Protein AF-A0A3C1GIT0-F1 (afdb_monomer)

Nearest PDB structures (foldseek):
  3rpd-assembly2_B  TM=7.744E-01  e=2.148E-04  Shewanella sp. W3-18-1
  3bq5-assembly1_A  TM=7.887E-01  e=1.051E-02  Thermotoga maritima
  1u1j-assembly1_A  TM=7.863E-01  e=1.051E-02  Arabidopsis thaliana
  4ztx-assembly1_A  TM=7.360E-01  e=9.864E-03  Neurospora crassa
  3bq5-assembly2_B  TM=7.449E-01  e=2.737E-02  Thermotoga maritima

Mean predicted aligned error: 5.47 Å

Sequence (156 aa):
MRHVVKKQLEAGIDVGNDGEQPRVGFSTYPAKRMRGFGGESKRRLSRDLAEHPDYASRLSRQRSGAARIADAPQAVAEVAYTDLSEAAAECALFQRCAGAERDGFAEAFMTAASPGVIATIMLDAYYGSHERYVRALAREMRKEYELIVARGFVLP

Secondary structure (DSSP, 8-state):
-HHHHHHHHHTT-SEE--TTTT-S-TTTTHHHHSEEEES---PPPPHHHHH-HHHHHHHHHHTTTS--STT--EEEEEEE----HHHHHHHHHHHHHHTTSSS--SEEB-----HHHHHHHS-BSSSSSHHHHHHHHHHHHHHHHHHHHHTT-B--

Radius of gyration: 18.23 Å; Cα contacts (8 Å, |Δi|>4): 206; chains: 1; bounding box: 45×35×45 Å

Solvent-accessible surface area (backbone atoms only — not comparable to full-atom values): 8964 Å² total; per-residue (Å²): 84,54,70,55,46,52,52,40,49,78,69,67,44,45,74,38,54,55,78,64,61,93,49,95,40,83,63,60,47,57,56,78,52,25,52,27,47,42,77,62,28,83,68,77,77,52,67,70,45,68,76,32,56,69,58,39,54,51,49,52,63,72,45,66,87,52,89,70,67,61,52,29,41,13,28,63,40,79,67,40,63,84,58,63,62,66,62,52,50,51,52,52,51,39,54,56,42,46,71,69,42,91,83,50,54,83,41,48,37,50,87,74,67,48,37,66,57,33,51,73,50,33,34,82,70,53,67,90,37,71,68,61,42,37,53,47,41,43,64,35,49,45,57,57,53,52,50,45,45,75,71,71,27,48,72,127

Foldseek 3Di:
DLVVLVVCVVVVNQEEEPVCVVDPDQQQCLPVQKPQWDWFDADDDDPCCVVCVVVVVVVCVVCVPPDDLRGRTARRDQIARDDCPVLLVRLVVGCVSQVVDDVGHNAYADEHHQLVSNCVRHDYPYPPDSVSSSVSSNVRVVVSVVSRVVSVHDYD

pLDDT: mean 91.15, std 9.94, range [54.41, 98.56]

Structure (mmCIF, N/CA/C/O backbone):
data_AF-A0A3C1GIT0-F1
#
_entry.id   AF-A0A3C1GIT0-F1
#
loop_
_atom_site.group_PDB
_atom_site.id
_atom_site.type_symbol
_atom_site.label_atom_id
_atom_site.label_alt_id
_atom_site.label_comp_id
_atom_site.label_asym_id
_atom_site.label_entity_id
_atom_site.label_seq_id
_atom_site.p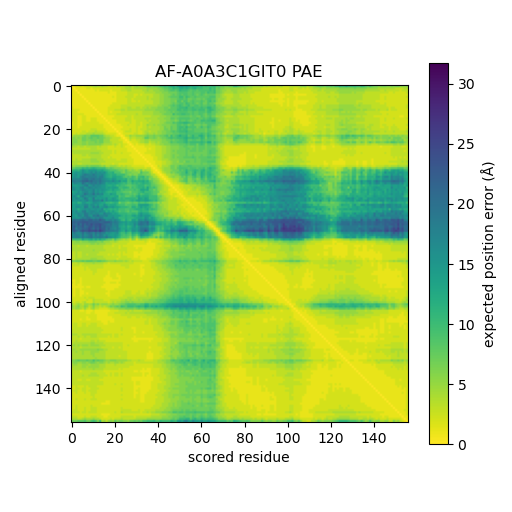dbx_PDB_ins_code
_atom_site.Cartn_x
_atom_site.Cartn_y
_atom_site.Cartn_z
_atom_site.occupancy
_atom_site.B_iso_or_equiv
_atom_site.auth_seq_id
_atom_site.auth_comp_id
_atom_site.auth_asym_id
_atom_site.auth_atom_id
_atom_site.pdbx_PDB_model_num
ATOM 1 N N . MET A 1 1 ? -0.157 -3.216 16.735 1.00 93.62 1 MET A N 1
ATOM 2 C CA . MET A 1 1 ? -1.488 -2.776 16.261 1.00 93.62 1 MET A CA 1
ATOM 3 C C . MET A 1 1 ? -2.466 -2.452 17.392 1.00 93.62 1 MET A C 1
ATOM 5 O O . MET A 1 1 ? -2.776 -1.281 17.508 1.00 93.62 1 MET A O 1
ATOM 9 N N . ARG A 1 2 ? -2.905 -3.386 18.264 1.00 94.62 2 ARG A N 1
ATOM 10 C CA . ARG A 1 2 ? -3.872 -3.072 19.356 1.00 94.62 2 ARG A CA 1
ATOM 11 C C . ARG A 1 2 ? -3.504 -1.829 20.178 1.00 94.62 2 ARG A C 1
ATOM 13 O O . ARG A 1 2 ? -4.329 -0.949 20.354 1.00 94.62 2 ARG A O 1
ATOM 20 N N . HIS A 1 3 ? -2.242 -1.723 20.603 1.00 96.12 3 HIS A N 1
ATOM 21 C CA . HIS A 1 3 ? -1.742 -0.532 21.301 1.00 96.12 3 HIS A CA 1
ATOM 22 C C . HIS A 1 3 ? -1.972 0.771 20.512 1.00 96.12 3 HIS A C 1
ATOM 24 O O . HIS A 1 3 ? -2.404 1.762 21.085 1.00 96.12 3 HIS A O 1
ATOM 30 N N . VAL A 1 4 ? -1.717 0.755 19.201 1.00 96.81 4 VAL A N 1
ATOM 31 C CA . VAL A 1 4 ? -1.863 1.918 18.314 1.00 96.81 4 VAL A CA 1
ATOM 32 C C . VAL A 1 4 ? -3.333 2.271 18.104 1.00 96.81 4 VAL A C 1
ATOM 34 O O . VAL A 1 4 ? -3.685 3.438 18.201 1.00 96.81 4 VAL A O 1
ATOM 37 N N . VAL A 1 5 ? -4.204 1.282 17.886 1.00 97.31 5 VAL A N 1
ATOM 38 C CA . VAL A 1 5 ? -5.661 1.494 17.794 1.00 97.31 5 VAL A CA 1
ATOM 39 C C . VAL A 1 5 ? -6.188 2.142 19.076 1.00 97.31 5 VAL A C 1
ATOM 41 O O . VAL A 1 5 ? -6.801 3.202 19.010 1.00 97.31 5 VAL A O 1
ATOM 44 N N . LYS A 1 6 ? -5.858 1.579 20.246 1.00 96.75 6 LYS A N 1
ATOM 45 C CA . LYS A 1 6 ? -6.258 2.143 21.542 1.00 96.75 6 LYS A CA 1
ATOM 46 C C . LYS A 1 6 ? -5.783 3.585 21.711 1.00 96.75 6 LYS A C 1
ATOM 48 O O . LYS A 1 6 ? -6.541 4.435 22.154 1.00 96.75 6 LYS A O 1
ATOM 53 N N 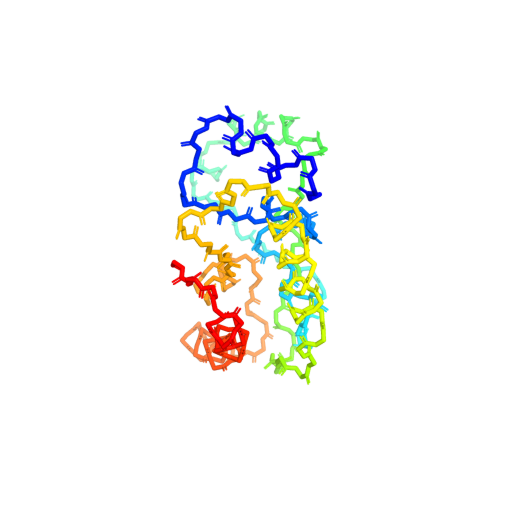. LYS A 1 7 ? -4.535 3.876 21.332 1.00 97.81 7 LYS A N 1
ATOM 54 C CA . LYS A 1 7 ? -3.965 5.227 21.430 1.00 97.81 7 LYS A CA 1
ATOM 55 C C . LYS A 1 7 ? -4.631 6.233 20.495 1.00 97.81 7 LYS A C 1
ATOM 57 O O . LYS A 1 7 ? -4.787 7.380 20.894 1.00 97.81 7 LYS A O 1
ATOM 62 N N . GLN A 1 8 ? -5.033 5.816 19.295 1.00 98.12 8 GLN A N 1
ATOM 63 C CA . GLN A 1 8 ? -5.798 6.669 18.383 1.00 98.12 8 GLN A CA 1
ATOM 64 C C . GLN A 1 8 ? -7.167 7.024 18.985 1.00 98.12 8 GLN A C 1
ATOM 66 O O . GLN A 1 8 ? -7.532 8.196 19.009 1.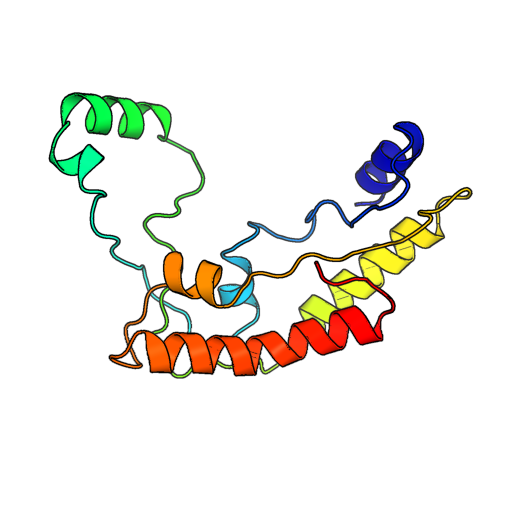00 98.12 8 GLN A O 1
ATOM 71 N N . LEU A 1 9 ? -7.875 6.041 19.550 1.00 97.38 9 LEU A N 1
ATOM 72 C CA . LEU A 1 9 ? -9.173 6.258 20.201 1.00 97.38 9 LEU A CA 1
ATOM 73 C C . LEU A 1 9 ? -9.063 7.123 21.464 1.00 97.38 9 LEU A C 1
ATOM 75 O O . LEU A 1 9 ? -9.830 8.064 21.631 1.00 97.38 9 LEU A O 1
ATOM 79 N N . GLU A 1 10 ? -8.069 6.869 22.324 1.00 96.94 10 GLU A N 1
ATOM 80 C CA . GLU A 1 10 ? -7.778 7.703 23.506 1.00 96.94 10 GLU A CA 1
ATOM 81 C C . GLU A 1 10 ? -7.483 9.167 23.128 1.00 96.94 10 GLU A C 1
ATOM 83 O O . GLU A 1 10 ? -7.737 10.070 23.921 1.00 96.94 10 GLU A O 1
ATOM 88 N N . ALA A 1 11 ? -6.948 9.402 21.926 1.00 97.88 11 ALA A N 1
ATOM 89 C CA . ALA A 1 11 ? -6.680 10.734 21.390 1.00 97.88 11 ALA A CA 1
ATOM 90 C C . ALA A 1 11 ? -7.902 11.385 20.711 1.00 97.88 11 ALA A C 1
ATOM 92 O O . ALA A 1 11 ? -7.793 12.524 20.261 1.00 97.88 11 ALA A O 1
ATOM 93 N N . GLY A 1 12 ? -9.043 10.691 20.635 1.00 97.31 12 GLY A N 1
ATOM 94 C CA . GLY A 1 12 ? -10.264 11.184 19.997 1.00 97.31 12 GLY A CA 1
ATOM 95 C C . GLY A 1 12 ? -10.233 11.146 18.467 1.00 97.31 12 GLY A C 1
ATOM 96 O O . GLY A 1 12 ? -10.843 11.996 17.830 1.00 97.31 12 GLY A O 1
ATOM 97 N N . ILE A 1 13 ? -9.493 10.211 17.860 1.00 97.81 13 ILE A N 1
ATOM 98 C CA . ILE A 1 13 ? -9.502 10.019 16.402 1.00 97.81 13 ILE A CA 1
ATOM 99 C C . ILE A 1 13 ? -10.751 9.229 15.999 1.00 97.81 13 ILE A C 1
ATOM 101 O O . ILE A 1 13 ? -10.867 8.051 16.333 1.00 97.81 13 ILE A O 1
ATOM 105 N N . ASP A 1 14 ? -11.637 9.865 15.230 1.00 96.75 14 ASP A N 1
ATOM 106 C CA . ASP A 1 14 ? -12.869 9.249 14.716 1.00 96.75 14 ASP A CA 1
ATOM 107 C C . ASP A 1 14 ? -12.638 8.373 13.476 1.00 96.75 14 ASP A C 1
ATOM 109 O O . ASP A 1 14 ? -13.261 7.321 13.336 1.00 96.75 14 ASP A O 1
ATOM 113 N N . VAL A 1 15 ? -11.741 8.802 12.577 1.00 97.56 15 VAL A N 1
ATOM 114 C CA . VAL A 1 15 ? -11.418 8.109 11.319 1.00 97.56 15 VAL A CA 1
ATOM 115 C C . VAL A 1 15 ? -10.011 7.527 11.410 1.00 97.56 15 VAL A C 1
ATOM 117 O O . VAL A 1 15 ? -9.019 8.242 11.254 1.00 97.56 15 VAL A O 1
ATOM 120 N N . GLY A 1 16 ? -9.920 6.234 11.720 1.00 97.00 16 GLY A N 1
ATOM 121 C CA . GLY A 1 16 ? -8.665 5.577 12.094 1.00 97.00 16 GLY A CA 1
ATOM 122 C C . GLY A 1 16 ? -8.209 4.484 11.131 1.00 97.00 16 GLY A C 1
ATOM 123 O O . GLY A 1 16 ? -9.000 3.911 10.381 1.00 97.00 16 GLY A O 1
ATOM 124 N N . ASN A 1 17 ? -6.917 4.153 11.191 1.00 97.06 17 ASN A N 1
ATOM 125 C CA . ASN A 1 17 ? -6.334 3.021 10.469 1.00 97.06 17 ASN A CA 1
ATOM 126 C C . ASN A 1 17 ? -5.501 2.121 11.400 1.00 97.06 17 ASN A C 1
ATOM 128 O O . ASN A 1 17 ? -5.450 2.297 12.623 1.00 97.06 17 ASN A O 1
ATOM 132 N N . ASP A 1 18 ? -4.840 1.123 10.825 1.00 96.19 18 ASP A N 1
ATOM 133 C CA . ASP A 1 18 ? -4.038 0.138 11.548 1.00 96.19 18 ASP A CA 1
ATOM 134 C C . ASP A 1 18 ? -2.639 0.642 11.974 1.00 96.19 18 ASP A C 1
ATOM 136 O O . ASP A 1 18 ? -1.862 -0.099 12.591 1.00 96.19 18 ASP A O 1
ATOM 140 N N . GLY A 1 19 ? -2.329 1.904 11.667 1.00 95.12 19 GLY A N 1
ATOM 141 C CA . GLY A 1 19 ? -1.050 2.579 11.859 1.00 95.12 19 GLY A CA 1
ATOM 142 C C . GLY A 1 19 ? 0.056 2.080 10.933 1.00 95.12 19 GLY A C 1
ATOM 143 O O . GLY A 1 19 ? 1.227 2.248 11.279 1.00 95.12 19 GLY A O 1
ATOM 144 N N . GLU A 1 20 ? -0.296 1.371 9.851 1.00 93.94 20 GLU A N 1
ATOM 145 C CA . GLU A 1 20 ? 0.612 0.665 8.931 1.00 93.94 20 GLU A CA 1
ATOM 146 C C . GLU A 1 20 ? 1.591 -0.291 9.635 1.00 93.94 20 GLU A C 1
ATOM 148 O O . GLU A 1 20 ? 2.643 -0.655 9.112 1.00 93.94 20 GLU A O 1
ATOM 153 N N . GLN A 1 21 ? 1.246 -0.718 10.850 1.00 94.12 21 GLN A N 1
ATOM 154 C CA . GLN A 1 21 ? 2.127 -1.469 11.744 1.00 94.12 21 GLN A CA 1
ATOM 155 C C . GLN A 1 21 ? 2.633 -2.809 11.177 1.00 94.12 21 GLN A C 1
ATOM 157 O O . GLN A 1 21 ? 3.736 -3.212 11.551 1.00 94.12 21 GLN A O 1
ATOM 162 N N . PRO A 1 22 ? 1.882 -3.538 10.325 1.00 91.56 22 PRO A N 1
ATOM 163 C CA . PRO A 1 22 ? 2.372 -4.774 9.711 1.00 91.56 22 PRO A CA 1
ATOM 164 C C . PRO A 1 22 ? 3.384 -4.556 8.578 1.00 91.56 22 PRO A C 1
ATOM 166 O O . PRO A 1 22 ? 3.967 -5.528 8.092 1.00 91.56 22 PRO A O 1
ATOM 169 N N . ARG A 1 23 ? 3.585 -3.313 8.122 1.00 90.06 23 ARG A N 1
ATOM 170 C CA . ARG A 1 23 ? 4.396 -2.992 6.945 1.00 90.06 23 ARG A CA 1
ATOM 171 C C . ARG A 1 23 ? 5.771 -2.490 7.365 1.00 90.06 23 ARG A C 1
ATOM 173 O O . ARG A 1 23 ? 5.910 -1.647 8.239 1.00 90.06 23 ARG A O 1
ATOM 180 N N . VAL A 1 24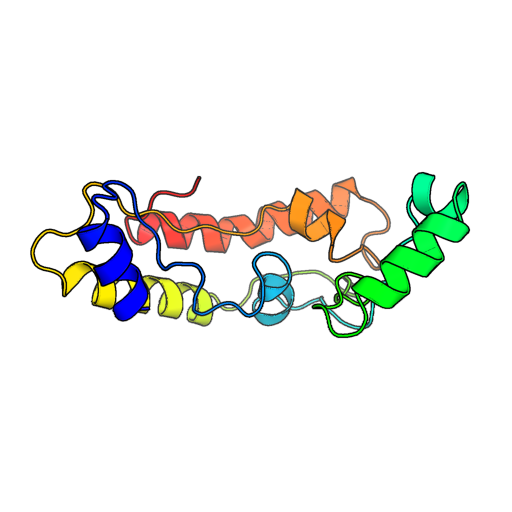 ? 6.804 -2.973 6.678 1.00 81.12 24 VAL A N 1
ATOM 181 C CA . VAL A 1 24 ? 8.187 -2.489 6.863 1.00 81.12 24 VAL A CA 1
ATOM 182 C C . VAL A 1 24 ? 8.355 -1.063 6.319 1.00 81.12 24 VAL A C 1
ATOM 184 O O . VAL A 1 24 ? 9.181 -0.297 6.806 1.00 81.12 24 VAL A O 1
ATOM 187 N N . GLY A 1 25 ? 7.556 -0.692 5.318 1.00 82.62 25 GLY A N 1
ATOM 188 C CA . GLY A 1 25 ? 7.495 0.655 4.769 1.00 82.62 25 GLY A CA 1
ATOM 189 C C . GLY A 1 25 ? 6.297 0.818 3.839 1.00 82.62 25 GLY A C 1
ATOM 190 O O . GLY A 1 25 ? 5.909 -0.124 3.143 1.00 82.62 25 GLY A O 1
ATOM 191 N N . PHE A 1 26 ? 5.737 2.028 3.808 1.00 82.19 26 PHE A N 1
ATOM 192 C CA . PHE A 1 26 ? 4.492 2.347 3.097 1.00 82.19 26 PHE A CA 1
ATOM 193 C C . PHE A 1 26 ? 4.548 2.110 1.577 1.00 82.19 26 PHE A C 1
ATOM 195 O O . PHE A 1 26 ? 3.521 1.943 0.931 1.00 82.19 26 PHE A O 1
ATOM 202 N N . SER A 1 27 ? 5.747 2.103 0.987 1.00 82.00 27 SER A N 1
ATOM 203 C CA . SER A 1 27 ? 5.951 2.101 -0.468 1.00 82.00 27 SER A CA 1
ATOM 204 C C . SER A 1 27 ? 6.689 0.884 -1.020 1.00 82.00 27 SER A C 1
ATOM 206 O O . SER A 1 27 ? 6.612 0.628 -2.220 1.00 82.00 27 SER A O 1
ATOM 208 N N . THR A 1 28 ? 7.395 0.126 -0.179 1.00 86.56 28 THR A N 1
ATOM 209 C CA . THR A 1 28 ? 8.201 -1.033 -0.602 1.00 86.56 28 THR A CA 1
ATOM 210 C C . THR A 1 28 ? 7.528 -2.369 -0.308 1.00 86.56 28 THR A C 1
ATOM 212 O O . THR A 1 28 ? 7.918 -3.381 -0.888 1.00 86.56 28 THR A O 1
ATOM 215 N N . TYR A 1 29 ? 6.476 -2.392 0.521 1.00 91.62 29 TYR A N 1
ATOM 216 C CA . TYR A 1 29 ? 5.703 -3.611 0.774 1.00 91.62 29 TYR A CA 1
ATOM 217 C C . TYR A 1 29 ? 5.173 -4.305 -0.499 1.00 91.62 29 TYR A C 1
ATOM 219 O O . TYR A 1 29 ? 5.116 -5.537 -0.477 1.00 91.62 29 TYR A O 1
ATOM 227 N N . PRO A 1 30 ? 4.834 -3.614 -1.617 1.00 94.12 30 PRO A N 1
ATOM 228 C CA . PRO A 1 30 ? 4.335 -4.313 -2.797 1.00 94.12 30 PRO A CA 1
ATOM 229 C C . PRO A 1 30 ? 5.369 -5.273 -3.396 1.00 94.12 30 PRO A C 1
ATOM 231 O O . PRO A 1 30 ? 4.977 -6.313 -3.909 1.00 94.12 30 PRO A O 1
ATOM 234 N N . ALA A 1 31 ? 6.677 -5.023 -3.238 1.00 92.50 31 ALA A N 1
ATOM 235 C CA . ALA A 1 31 ? 7.714 -5.975 -3.654 1.00 92.50 31 ALA A CA 1
ATOM 236 C C . ALA A 1 31 ? 7.694 -7.295 -2.864 1.00 92.50 31 ALA A C 1
ATOM 238 O O . ALA A 1 31 ? 8.206 -8.300 -3.349 1.00 92.50 31 ALA A O 1
ATOM 239 N N . LYS A 1 32 ? 7.101 -7.312 -1.662 1.00 91.62 32 LYS A N 1
ATOM 240 C CA . LYS A 1 32 ? 6.886 -8.536 -0.878 1.00 91.62 32 LYS A CA 1
ATOM 241 C C . LYS A 1 32 ? 5.614 -9.278 -1.296 1.00 91.62 32 LYS A C 1
ATOM 243 O O . LYS A 1 32 ? 5.560 -10.495 -1.172 1.00 91.62 32 LYS A O 1
ATOM 248 N N . ARG A 1 33 ? 4.599 -8.554 -1.782 1.00 94.06 33 ARG A N 1
ATOM 249 C CA . ARG A 1 33 ? 3.275 -9.111 -2.124 1.00 94.06 33 ARG A CA 1
ATOM 2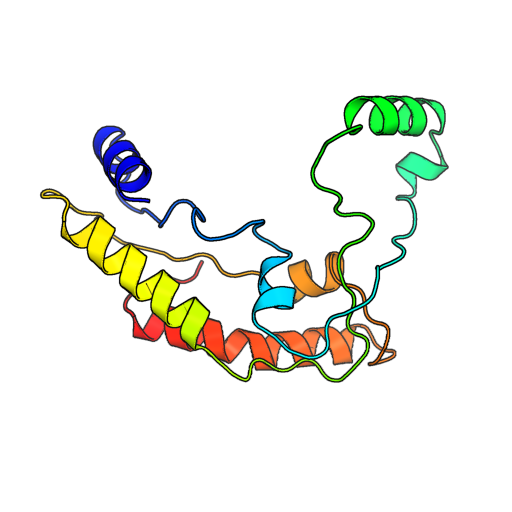50 C C . ARG A 1 33 ? 3.106 -9.461 -3.603 1.00 94.06 33 ARG A C 1
ATOM 252 O O . ARG A 1 33 ? 2.235 -10.252 -3.957 1.00 94.06 33 ARG A O 1
ATOM 259 N N . MET A 1 34 ? 3.918 -8.871 -4.473 1.00 96.06 34 MET A N 1
ATOM 260 C CA . MET A 1 34 ? 3.840 -9.040 -5.920 1.00 96.06 34 MET A CA 1
ATOM 261 C C . MET A 1 34 ? 5.108 -9.692 -6.462 1.00 96.06 34 MET A C 1
ATOM 263 O O . MET A 1 34 ? 6.222 -9.335 -6.079 1.00 96.06 34 MET A O 1
ATOM 267 N N . ARG A 1 35 ? 4.946 -10.598 -7.431 1.00 97.25 35 ARG A N 1
ATOM 268 C CA . ARG A 1 35 ? 6.078 -11.088 -8.231 1.00 97.25 35 ARG A CA 1
ATOM 269 C C . ARG A 1 35 ? 6.552 -10.006 -9.206 1.00 97.25 35 ARG A C 1
ATOM 271 O O . ARG A 1 35 ? 5.824 -9.056 -9.490 1.00 97.25 35 ARG A O 1
ATOM 278 N N . GLY A 1 36 ? 7.734 -10.210 -9.782 1.00 97.12 36 GLY A N 1
ATOM 279 C CA . GLY A 1 36 ? 8.299 -9.359 -10.838 1.00 97.12 36 GLY A CA 1
ATOM 280 C C . GLY A 1 36 ? 9.227 -8.255 -10.331 1.00 97.12 36 GLY A C 1
ATOM 281 O O . GLY A 1 36 ? 9.977 -7.684 -11.122 1.00 97.12 36 GLY A O 1
ATOM 282 N N . PHE A 1 37 ? 9.238 -8.009 -9.019 1.00 95.94 37 PHE A N 1
ATOM 283 C CA . PHE A 1 37 ? 10.206 -7.138 -8.364 1.00 95.94 37 PHE A CA 1
ATOM 284 C C . PHE A 1 37 ? 11.471 -7.898 -7.959 1.00 95.94 37 PHE A C 1
ATOM 286 O O . PHE A 1 37 ? 11.401 -9.024 -7.471 1.00 95.94 37 PHE A O 1
ATOM 293 N N . GLY A 1 38 ? 12.631 -7.271 -8.138 1.00 92.88 38 GLY A N 1
ATOM 294 C CA . GLY A 1 38 ? 13.920 -7.826 -7.736 1.00 92.88 38 GLY A CA 1
ATOM 295 C C . GLY A 1 38 ? 15.080 -6.870 -7.996 1.00 92.88 38 GLY A C 1
ATOM 296 O O . GLY A 1 38 ? 14.888 -5.758 -8.490 1.00 92.88 38 GLY A O 1
ATOM 297 N N . GLY A 1 39 ? 16.292 -7.314 -7.661 1.00 88.94 39 GLY A N 1
ATOM 298 C CA . GLY A 1 39 ? 17.508 -6.506 -7.780 1.00 88.94 39 GLY A CA 1
ATOM 299 C C . GLY A 1 39 ? 17.458 -5.217 -6.955 1.00 88.94 39 GLY A C 1
ATOM 300 O O . GLY A 1 39 ? 16.649 -5.082 -6.043 1.00 88.94 39 GLY A O 1
ATOM 301 N N . GLU A 1 40 ? 18.318 -4.264 -7.307 1.00 84.56 40 GLU A N 1
ATOM 302 C CA . GLU A 1 40 ? 18.387 -2.945 -6.672 1.00 84.56 40 GLU A CA 1
ATOM 303 C C . GLU A 1 40 ? 18.230 -1.861 -7.737 1.00 84.56 40 GLU A C 1
ATOM 305 O O . GLU A 1 40 ? 18.947 -1.845 -8.748 1.00 84.56 40 GLU A O 1
ATOM 310 N N . SER A 1 41 ? 17.279 -0.953 -7.528 1.00 78.69 41 SER A N 1
ATOM 311 C CA . SER A 1 41 ? 17.131 0.225 -8.375 1.00 78.69 41 SER A CA 1
ATOM 312 C C . SER A 1 41 ? 18.351 1.143 -8.242 1.00 78.69 41 SER A C 1
ATOM 314 O O . SER A 1 41 ? 18.965 1.261 -7.186 1.00 78.69 41 SER A O 1
ATOM 316 N N . LYS A 1 42 ? 18.716 1.819 -9.337 1.00 76.19 42 LYS A N 1
ATOM 317 C CA . LYS A 1 42 ? 19.743 2.871 -9.331 1.00 76.19 42 LYS A CA 1
ATOM 318 C C . LYS A 1 42 ? 19.086 4.206 -9.614 1.00 76.19 42 LYS A C 1
ATOM 320 O O . LYS A 1 42 ? 18.936 4.617 -10.766 1.00 76.19 42 LYS A O 1
ATOM 325 N N . ARG A 1 43 ? 18.662 4.886 -8.552 1.00 71.12 43 ARG A N 1
ATOM 326 C CA . ARG A 1 43 ? 18.012 6.189 -8.683 1.00 71.12 43 ARG A CA 1
ATOM 327 C C . ARG A 1 43 ? 19.029 7.247 -9.111 1.00 71.12 43 ARG A C 1
ATOM 329 O O . ARG A 1 43 ? 20.105 7.361 -8.527 1.00 71.12 43 ARG A O 1
ATOM 336 N N . ARG A 1 44 ? 18.674 8.061 -10.109 1.00 69.62 44 ARG A N 1
ATOM 337 C CA . ARG A 1 44 ? 19.439 9.277 -10.411 1.00 69.62 44 ARG A CA 1
ATOM 338 C C . ARG A 1 44 ? 19.382 10.213 -9.205 1.00 69.62 44 ARG A C 1
ATOM 340 O O . ARG A 1 44 ? 18.319 10.380 -8.604 1.00 69.62 44 ARG A O 1
ATOM 347 N N . LEU A 1 45 ? 20.518 10.822 -8.875 1.00 71.06 45 LEU A N 1
ATOM 348 C CA . LEU A 1 45 ? 20.569 11.925 -7.918 1.00 71.06 45 LEU A CA 1
ATOM 349 C C . LEU A 1 45 ? 19.585 13.013 -8.359 1.00 71.06 45 LEU A C 1
ATOM 351 O O . LEU A 1 45 ? 19.481 13.309 -9.553 1.00 71.06 45 LEU A O 1
ATOM 355 N N . SER A 1 46 ? 18.843 13.581 -7.405 1.00 76.19 46 SER A N 1
ATOM 356 C CA . SER A 1 46 ? 18.039 14.764 -7.701 1.00 76.19 46 SER A CA 1
ATOM 357 C C . SER A 1 46 ? 18.959 15.889 -8.164 1.00 76.19 46 SER A C 1
ATOM 359 O O . SER A 1 46 ? 20.119 15.964 -7.752 1.00 76.19 46 SER A O 1
ATOM 361 N N . ARG A 1 47 ? 18.438 16.758 -9.031 1.00 80.00 47 ARG A N 1
ATOM 362 C CA . ARG A 1 47 ? 19.204 17.869 -9.599 1.00 80.00 47 ARG A CA 1
ATOM 363 C C . ARG A 1 47 ? 19.808 18.746 -8.499 1.00 80.00 47 ARG A C 1
ATOM 365 O O . ARG A 1 47 ? 21.006 18.978 -8.524 1.00 80.00 47 ARG A O 1
ATOM 372 N N . ASP A 1 48 ? 19.030 19.057 -7.466 1.00 82.44 48 ASP A N 1
ATOM 373 C CA . ASP A 1 48 ? 19.486 19.833 -6.307 1.00 82.44 48 ASP A CA 1
ATOM 374 C C . ASP A 1 48 ? 20.672 19.179 -5.579 1.00 82.44 48 ASP A C 1
ATOM 376 O O . ASP A 1 48 ? 21.583 19.864 -5.129 1.00 82.44 48 ASP A O 1
ATOM 380 N N . LEU A 1 49 ? 20.701 17.842 -5.474 1.00 80.88 49 LEU A N 1
ATOM 381 C CA . LEU A 1 49 ? 21.826 17.127 -4.856 1.00 80.88 49 LEU A CA 1
ATOM 382 C C . LEU A 1 49 ? 23.054 17.075 -5.768 1.00 80.88 49 LEU A C 1
ATOM 384 O O . LEU A 1 49 ? 24.174 17.006 -5.270 1.00 80.88 49 LEU A O 1
ATOM 388 N N . ALA A 1 50 ? 22.851 17.080 -7.085 1.00 81.44 50 ALA A N 1
ATOM 389 C CA . ALA A 1 50 ? 23.939 17.150 -8.052 1.00 81.44 50 ALA A CA 1
ATOM 390 C C . ALA A 1 50 ? 24.555 18.560 -8.114 1.00 81.44 50 ALA A C 1
ATOM 392 O O . ALA A 1 50 ? 25.770 18.686 -8.238 1.00 81.44 50 ALA A O 1
ATOM 393 N N . GLU A 1 51 ? 23.729 19.602 -8.002 1.00 87.94 51 GLU A N 1
ATOM 394 C CA . GLU A 1 51 ? 24.135 21.011 -8.078 1.00 87.94 51 GLU A CA 1
ATOM 395 C C . GLU A 1 51 ? 24.668 21.553 -6.734 1.00 87.94 51 GLU A C 1
ATOM 397 O O . GLU A 1 51 ? 25.444 22.508 -6.728 1.00 87.94 51 GLU A O 1
ATOM 402 N N . HIS A 1 52 ? 24.344 20.904 -5.605 1.00 88.25 52 HIS A N 1
ATOM 403 C CA . HIS A 1 52 ? 24.809 21.274 -4.258 1.00 88.25 52 HIS A CA 1
ATOM 404 C C . HIS A 1 52 ? 25.505 20.100 -3.528 1.00 88.25 52 HIS A C 1
ATOM 406 O O . HIS A 1 52 ? 24.914 19.439 -2.660 1.00 88.25 52 HIS A O 1
ATOM 412 N N . PRO A 1 53 ? 26.778 19.801 -3.862 1.00 84.69 53 PRO A N 1
ATOM 413 C CA . PRO A 1 53 ? 27.504 18.639 -3.334 1.00 84.69 53 PRO A CA 1
ATOM 414 C C . PRO A 1 53 ? 27.828 18.725 -1.830 1.00 84.69 53 PRO A C 1
ATOM 416 O O . PRO A 1 53 ? 27.978 17.699 -1.155 1.00 84.69 53 PRO A O 1
ATOM 419 N N . ASP A 1 54 ? 27.908 19.931 -1.274 1.00 88.88 54 ASP A N 1
ATOM 420 C CA . ASP A 1 54 ? 28.064 20.197 0.157 1.00 88.88 54 ASP A CA 1
ATOM 421 C C . ASP A 1 54 ? 26.814 19.766 0.945 1.00 88.88 54 ASP A C 1
ATOM 423 O O . ASP A 1 54 ? 26.911 19.040 1.945 1.00 88.88 54 ASP A O 1
ATOM 427 N N . TYR A 1 55 ? 25.629 20.119 0.436 1.00 83.75 55 TYR A N 1
ATOM 428 C CA . TYR A 1 55 ? 24.351 19.670 0.974 1.00 83.75 55 TYR A CA 1
ATOM 429 C C . TYR A 1 55 ? 24.189 18.154 0.829 1.00 83.75 55 TYR A C 1
ATOM 431 O O . TYR A 1 55 ? 23.819 17.489 1.800 1.00 83.75 55 TYR A O 1
ATOM 439 N N . ALA A 1 56 ? 24.549 17.582 -0.325 1.00 82.06 56 ALA A N 1
ATOM 440 C CA . ALA A 1 56 ? 24.514 16.135 -0.540 1.00 82.06 56 ALA A CA 1
ATOM 441 C C . ALA A 1 56 ? 25.404 15.371 0.455 1.00 82.06 56 ALA A C 1
ATOM 443 O O . ALA A 1 56 ? 24.981 14.368 1.036 1.00 82.06 56 ALA A O 1
ATOM 444 N N . SER A 1 57 ? 26.605 15.886 0.728 1.00 81.88 57 SER A N 1
ATOM 445 C CA . SER A 1 57 ? 27.531 15.310 1.710 1.00 81.88 57 SER A CA 1
ATOM 446 C C . SER A 1 57 ? 26.971 15.366 3.134 1.00 81.88 57 SER A C 1
ATOM 448 O O . SER A 1 57 ? 27.079 14.399 3.894 1.00 81.88 57 SER A O 1
ATOM 450 N N . ARG A 1 58 ? 26.338 16.484 3.512 1.00 84.12 58 ARG A N 1
ATOM 451 C CA . ARG A 1 58 ? 25.658 16.621 4.808 1.00 84.12 58 ARG A CA 1
ATOM 452 C C . ARG A 1 58 ? 24.472 15.664 4.929 1.00 84.12 58 ARG A C 1
ATOM 454 O O . ARG A 1 58 ? 24.351 14.991 5.951 1.00 84.12 58 ARG A O 1
ATOM 461 N N . LEU A 1 59 ? 23.638 15.577 3.895 1.00 80.12 59 LEU A N 1
ATOM 462 C CA . LEU A 1 59 ? 22.467 14.703 3.862 1.00 80.12 59 LEU A CA 1
ATOM 463 C C . LEU A 1 59 ? 22.864 13.223 3.939 1.00 80.12 59 LEU A C 1
ATOM 465 O O . LEU A 1 59 ? 22.236 12.466 4.673 1.00 80.12 59 LEU A O 1
ATOM 469 N N . SER A 1 60 ? 23.928 12.822 3.237 1.00 78.19 60 SER A N 1
ATOM 470 C CA . SER A 1 60 ? 24.480 11.462 3.288 1.00 78.19 60 SER A CA 1
ATOM 471 C C . SER A 1 60 ? 24.928 11.082 4.704 1.00 78.19 60 SER A C 1
ATOM 473 O O . SER A 1 60 ? 24.528 10.040 5.221 1.00 78.19 60 SER A O 1
ATOM 475 N N . ARG A 1 61 ? 25.660 11.974 5.391 1.00 80.44 61 ARG A N 1
ATOM 476 C CA . ARG A 1 61 ? 26.043 11.775 6.801 1.00 80.44 61 ARG A CA 1
ATOM 477 C C . ARG A 1 61 ? 24.827 11.678 7.724 1.00 80.44 61 ARG A C 1
ATOM 479 O O . ARG A 1 61 ? 24.777 10.778 8.555 1.00 80.44 61 ARG A O 1
ATOM 486 N N . GLN A 1 62 ? 23.831 12.551 7.556 1.00 77.31 62 GLN A N 1
ATOM 487 C CA . GLN A 1 62 ? 22.602 12.529 8.365 1.00 77.31 62 GLN A CA 1
ATOM 488 C C . GLN A 1 62 ? 21.738 11.286 8.131 1.00 77.31 62 GLN A C 1
ATOM 490 O O . GLN A 1 62 ? 21.060 10.836 9.046 1.00 77.31 62 GLN A O 1
ATOM 495 N N . ARG A 1 63 ? 21.747 10.733 6.915 1.00 71.56 63 ARG A N 1
ATOM 496 C CA . ARG A 1 63 ? 20.984 9.530 6.556 1.00 71.56 63 ARG A CA 1
ATOM 497 C C . ARG A 1 63 ? 21.766 8.233 6.752 1.00 71.56 63 ARG A C 1
ATOM 499 O O . ARG A 1 63 ? 21.256 7.172 6.394 1.00 71.56 63 ARG A O 1
ATOM 506 N N . SER A 1 64 ? 22.974 8.287 7.315 1.00 61.03 64 SER A N 1
ATOM 507 C CA . SER A 1 64 ? 23.711 7.077 7.677 1.00 61.03 64 SER A CA 1
ATOM 508 C C . SER A 1 64 ? 22.891 6.267 8.698 1.00 61.03 64 SER A C 1
ATOM 510 O O . SER A 1 64 ? 22.677 6.695 9.825 1.00 61.03 64 SER A O 1
ATOM 512 N N . GLY A 1 65 ? 22.336 5.128 8.262 1.00 57.22 65 GLY A N 1
ATOM 513 C CA . GLY A 1 65 ? 21.450 4.272 9.069 1.00 57.22 65 GLY A CA 1
ATOM 514 C C . GLY A 1 65 ? 19.937 4.457 8.860 1.00 57.22 65 GLY A C 1
ATOM 515 O O . GLY A 1 65 ? 19.165 3.701 9.442 1.00 57.22 65 GLY A O 1
ATOM 516 N N . ALA A 1 66 ? 19.487 5.401 8.024 1.00 60.72 66 ALA A N 1
ATOM 517 C CA . ALA A 1 66 ? 18.072 5.526 7.657 1.00 60.72 66 ALA A CA 1
ATOM 518 C C . ALA A 1 66 ? 17.652 4.452 6.632 1.00 60.72 66 ALA A C 1
ATOM 520 O O . ALA A 1 66 ? 18.487 3.959 5.868 1.00 60.72 66 ALA A O 1
ATOM 521 N N . ALA A 1 67 ? 16.353 4.120 6.583 1.00 54.41 67 ALA A N 1
ATOM 522 C CA . ALA A 1 67 ? 15.793 3.197 5.595 1.00 54.41 67 ALA A CA 1
ATOM 523 C C . ALA A 1 67 ? 16.191 3.630 4.173 1.00 54.41 67 ALA A C 1
ATOM 525 O O . ALA A 1 67 ? 15.928 4.760 3.746 1.00 54.41 67 ALA A O 1
ATOM 526 N N . ARG A 1 68 ? 16.885 2.745 3.455 1.00 57.66 68 ARG A N 1
ATOM 527 C CA . ARG A 1 68 ? 17.429 3.052 2.137 1.00 57.66 68 ARG A CA 1
ATOM 528 C C . ARG A 1 68 ? 16.299 2.994 1.105 1.00 57.66 68 ARG A C 1
ATOM 530 O O . ARG A 1 68 ? 15.745 1.952 0.801 1.00 57.66 68 ARG A O 1
ATOM 537 N N . ILE A 1 69 ? 15.914 4.168 0.606 1.00 59.84 69 ILE A N 1
ATOM 538 C CA . ILE A 1 69 ? 15.004 4.317 -0.548 1.00 59.84 69 ILE A CA 1
ATOM 539 C C . ILE A 1 69 ? 15.793 4.153 -1.863 1.00 59.84 69 ILE A C 1
ATOM 541 O O . ILE A 1 69 ? 15.218 3.934 -2.924 1.00 59.84 69 ILE A O 1
ATOM 545 N N . ALA A 1 70 ? 17.119 4.301 -1.804 1.00 61.44 70 ALA A N 1
ATOM 546 C CA . ALA A 1 70 ? 17.992 4.359 -2.972 1.00 61.44 70 ALA A CA 1
ATOM 547 C C . ALA A 1 70 ? 18.249 2.999 -3.642 1.00 61.44 70 ALA A C 1
ATOM 549 O O . ALA A 1 70 ? 18.652 3.004 -4.798 1.00 61.44 70 ALA A O 1
ATOM 550 N N . ASP A 1 71 ? 18.024 1.890 -2.933 1.00 68.81 71 ASP A N 1
ATOM 551 C CA . ASP A 1 71 ? 18.270 0.500 -3.345 1.00 68.81 71 ASP A CA 1
ATOM 552 C C . ASP A 1 71 ? 16.981 -0.345 -3.337 1.00 68.81 71 ASP A C 1
ATOM 554 O O . ASP A 1 71 ? 17.029 -1.573 -3.313 1.00 68.81 71 ASP A O 1
ATOM 558 N N . ALA A 1 72 ? 15.808 0.299 -3.390 1.00 84.1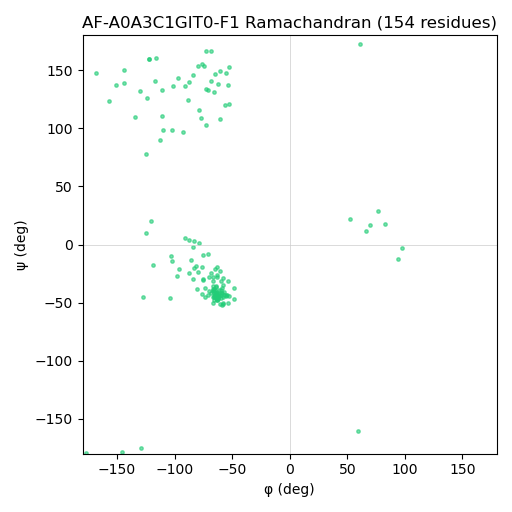2 72 ALA A N 1
ATOM 559 C CA . ALA A 1 72 ? 14.535 -0.412 -3.461 1.00 84.12 72 ALA A CA 1
ATOM 560 C C . ALA A 1 72 ? 14.509 -1.378 -4.667 1.00 84.12 72 ALA A C 1
ATOM 562 O O . ALA A 1 72 ? 15.090 -1.047 -5.711 1.00 84.12 72 ALA A O 1
ATOM 563 N N . PRO A 1 73 ? 13.812 -2.528 -4.570 1.00 90.81 73 PRO A N 1
ATOM 564 C CA . PRO A 1 73 ? 13.623 -3.433 -5.700 1.00 90.81 73 PRO A CA 1
ATOM 565 C C . PRO A 1 73 ? 13.052 -2.717 -6.926 1.00 90.81 73 PRO A C 1
ATOM 567 O O . PRO A 1 73 ? 12.338 -1.727 -6.800 1.00 90.81 73 PRO A O 1
ATOM 570 N N . GLN A 1 74 ? 13.334 -3.225 -8.121 1.00 94.44 74 GLN A N 1
ATOM 571 C CA . GLN A 1 74 ? 12.796 -2.694 -9.378 1.00 94.44 74 GLN A CA 1
ATOM 572 C C . GLN A 1 74 ? 12.024 -3.776 -10.135 1.00 94.44 74 GLN A C 1
ATOM 574 O O . GLN A 1 74 ? 12.208 -4.967 -9.881 1.00 94.44 74 GLN A O 1
ATOM 579 N N . ALA A 1 75 ? 11.146 -3.382 -11.053 1.00 96.75 75 ALA A N 1
ATOM 580 C CA . ALA A 1 75 ? 10.418 -4.312 -11.906 1.00 96.75 75 ALA A CA 1
ATOM 581 C C . ALA A 1 75 ? 11.366 -4.899 -12.964 1.00 96.75 75 ALA A C 1
ATOM 583 O O . ALA A 1 75 ? 11.705 -4.232 -13.940 1.00 96.75 75 ALA A O 1
ATOM 584 N N . VAL A 1 76 ? 11.803 -6.142 -12.755 1.00 97.38 76 VAL A N 1
ATOM 585 C CA . VAL A 1 76 ? 12.725 -6.886 -13.640 1.00 97.38 76 VAL A CA 1
ATOM 586 C C . VAL A 1 76 ? 12.008 -7.930 -14.500 1.00 97.38 76 VAL A C 1
ATOM 588 O O . VAL A 1 76 ? 12.596 -8.497 -15.418 1.00 97.38 76 VAL A O 1
ATOM 591 N N . ALA A 1 77 ? 10.735 -8.185 -14.209 1.00 97.75 77 ALA A N 1
ATOM 592 C CA . ALA A 1 77 ? 9.841 -9.029 -14.989 1.00 97.75 77 ALA A CA 1
ATOM 593 C C . ALA A 1 77 ? 8.411 -8.474 -14.918 1.00 97.75 77 ALA A C 1
ATOM 595 O O . ALA A 1 77 ? 8.161 -7.449 -14.277 1.00 97.75 77 ALA A O 1
ATOM 596 N N . GLU A 1 78 ? 7.459 -9.159 -15.555 1.00 98.25 78 GLU A N 1
ATOM 597 C CA . GLU A 1 78 ? 6.051 -8.791 -15.453 1.00 98.25 78 GLU A CA 1
ATOM 598 C C . GLU A 1 78 ? 5.596 -8.773 -13.985 1.00 98.25 78 GLU A C 1
ATOM 600 O O . GLU A 1 78 ? 5.632 -9.798 -13.291 1.00 98.25 78 GLU A O 1
ATOM 605 N N . VAL A 1 79 ? 5.138 -7.605 -13.528 1.00 98.38 79 VAL A N 1
ATOM 606 C CA . VAL A 1 79 ? 4.586 -7.451 -12.186 1.00 98.38 79 VAL A CA 1
ATOM 607 C C . VAL A 1 79 ? 3.214 -8.098 -12.107 1.00 98.38 79 VAL A C 1
ATOM 609 O O . VAL A 1 79 ? 2.364 -7.891 -12.977 1.00 98.38 79 VAL A O 1
ATOM 612 N N . ALA A 1 80 ? 2.990 -8.875 -11.051 1.00 98.31 80 ALA A N 1
ATOM 613 C CA . ALA A 1 80 ? 1.677 -9.444 -10.805 1.00 98.31 80 ALA A CA 1
ATOM 614 C C . ALA A 1 80 ? 1.398 -9.671 -9.329 1.00 98.31 80 ALA A C 1
ATOM 616 O O . ALA A 1 80 ? 2.222 -10.208 -8.586 1.00 98.31 80 ALA A O 1
ATOM 617 N N . TYR A 1 81 ? 0.177 -9.327 -8.948 1.00 97.75 81 TYR A N 1
ATOM 618 C CA . TYR A 1 81 ? -0.376 -9.612 -7.642 1.00 97.75 81 TYR A CA 1
ATOM 619 C C . TYR A 1 81 ? -1.122 -10.949 -7.723 1.00 97.75 81 TYR A C 1
ATOM 621 O O . TYR A 1 81 ? -2.253 -11.022 -8.218 1.00 97.75 81 TYR A O 1
ATOM 629 N N . THR A 1 82 ? -0.445 -12.026 -7.323 1.00 93.94 82 THR A N 1
ATOM 630 C CA . THR A 1 82 ? -0.954 -13.404 -7.449 1.00 93.94 82 THR A CA 1
ATOM 631 C C . THR A 1 82 ? -1.590 -13.951 -6.190 1.00 93.94 82 THR A C 1
ATOM 633 O O . THR A 1 82 ? -2.437 -14.830 -6.296 1.00 93.94 82 THR A O 1
ATOM 636 N N . ASP A 1 83 ? -1.183 -13.461 -5.022 1.00 96.38 83 ASP A N 1
ATOM 637 C CA . ASP A 1 83 ? -1.673 -13.958 -3.744 1.00 96.38 83 ASP A CA 1
ATOM 638 C C . ASP A 1 83 ? -2.027 -12.806 -2.806 1.00 96.38 83 ASP A C 1
ATOM 640 O O . ASP A 1 83 ? -1.157 -12.109 -2.294 1.00 96.38 83 ASP A O 1
ATOM 644 N N . LEU A 1 84 ? -3.325 -12.633 -2.568 1.00 97.25 84 LEU A N 1
ATOM 645 C CA . LEU A 1 84 ? -3.881 -11.611 -1.6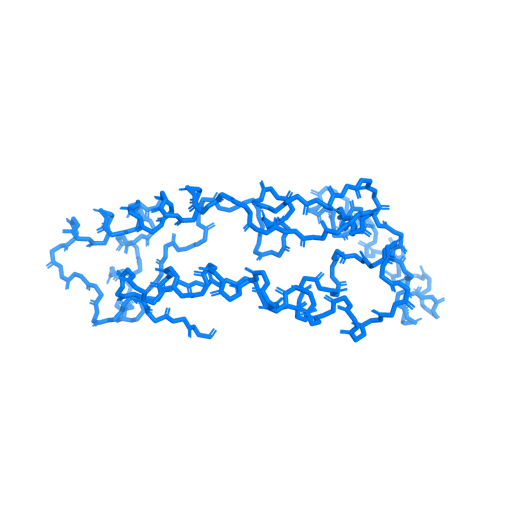85 1.00 97.25 84 LEU A CA 1
ATOM 646 C C . LEU A 1 84 ? -3.879 -12.014 -0.200 1.00 97.25 84 LEU A C 1
ATOM 648 O O . LEU A 1 84 ? -4.380 -11.248 0.624 1.00 97.25 84 LEU A O 1
ATOM 652 N N . SER A 1 85 ? -3.337 -13.180 0.164 1.00 97.50 85 SER A N 1
ATOM 653 C CA . SER A 1 85 ? -3.359 -13.704 1.534 1.00 97.50 85 SER A CA 1
ATOM 654 C C . SER A 1 85 ? -2.763 -12.732 2.557 1.00 97.50 85 SER A C 1
ATOM 656 O O . SER A 1 85 ? -3.384 -12.493 3.593 1.00 97.50 85 SER A O 1
ATOM 658 N N . GLU A 1 86 ? -1.623 -12.099 2.258 1.00 95.69 86 GLU A N 1
ATOM 659 C CA . GLU A 1 86 ? -0.995 -11.131 3.166 1.00 95.69 86 GLU A CA 1
ATOM 660 C C . GLU A 1 86 ? -1.862 -9.881 3.383 1.00 95.69 86 GLU A C 1
ATOM 662 O O . GLU A 1 86 ? -2.029 -9.438 4.520 1.00 95.69 86 GLU A O 1
ATOM 667 N N . ALA A 1 87 ? -2.457 -9.335 2.318 1.00 96.69 87 ALA A N 1
ATOM 668 C CA . ALA A 1 87 ? -3.358 -8.184 2.415 1.00 96.69 87 ALA A CA 1
ATOM 669 C C . ALA A 1 87 ? -4.652 -8.544 3.164 1.00 96.69 87 ALA A C 1
ATOM 671 O O . ALA A 1 87 ? -5.135 -7.781 4.001 1.00 96.69 87 ALA A O 1
ATOM 672 N N . ALA A 1 88 ? -5.191 -9.742 2.923 1.00 98.12 88 ALA A N 1
ATOM 673 C CA . ALA A 1 88 ? -6.367 -10.241 3.626 1.00 98.12 88 ALA A CA 1
ATOM 674 C C . ALA A 1 88 ? -6.084 -10.472 5.118 1.00 98.12 88 ALA A C 1
ATOM 676 O O . ALA A 1 88 ? -6.935 -10.178 5.959 1.00 98.12 88 ALA A O 1
ATOM 677 N N . ALA A 1 89 ? -4.893 -10.974 5.454 1.00 97.38 89 ALA A N 1
ATOM 678 C CA . ALA A 1 89 ? -4.452 -11.163 6.830 1.00 97.38 89 ALA A CA 1
ATOM 679 C C . ALA A 1 89 ? -4.268 -9.824 7.557 1.00 97.38 89 ALA A C 1
ATOM 681 O O . ALA A 1 89 ? -4.677 -9.711 8.714 1.00 97.38 89 ALA A O 1
ATOM 682 N N . GLU A 1 90 ? -3.717 -8.811 6.880 1.00 97.19 90 GLU A N 1
ATOM 683 C CA . GLU A 1 90 ? -3.622 -7.437 7.388 1.00 97.19 90 GLU A CA 1
ATOM 684 C C . GLU A 1 90 ? -5.012 -6.852 7.672 1.00 97.19 90 GLU A C 1
ATOM 686 O O . GLU A 1 90 ? -5.280 -6.441 8.803 1.00 97.19 90 GLU A O 1
ATOM 691 N N . CYS A 1 91 ? -5.936 -6.932 6.707 1.00 97.88 91 CYS A N 1
ATOM 692 C CA . CYS A 1 91 ? -7.331 -6.523 6.892 1.00 97.88 91 CYS A CA 1
ATOM 693 C C . CYS A 1 91 ? -7.969 -7.215 8.104 1.00 97.88 91 CYS A C 1
ATOM 695 O O . CYS A 1 91 ? -8.522 -6.561 8.986 1.00 97.88 91 CYS A O 1
ATOM 697 N N . ALA A 1 92 ? -7.854 -8.543 8.185 1.00 98.12 92 ALA A N 1
ATOM 698 C CA . ALA A 1 92 ? -8.435 -9.321 9.272 1.00 98.12 92 ALA A CA 1
ATOM 699 C C . ALA A 1 92 ? -7.808 -8.978 10.632 1.00 98.12 92 ALA A C 1
ATOM 701 O O . ALA A 1 92 ? -8.495 -8.992 11.653 1.00 98.12 92 ALA A O 1
ATOM 702 N N . LEU A 1 93 ? -6.504 -8.692 10.676 1.00 97.69 93 LEU A N 1
ATOM 703 C CA . LEU A 1 93 ? -5.826 -8.274 11.900 1.00 97.69 93 LEU A CA 1
ATOM 704 C C . LEU A 1 93 ? -6.332 -6.910 12.372 1.00 97.69 93 LEU A C 1
ATOM 706 O O . LEU A 1 93 ? -6.578 -6.753 13.572 1.00 97.69 93 LEU A O 1
ATOM 710 N N . PHE A 1 94 ? -6.535 -5.969 11.448 1.00 97.81 94 PHE A N 1
ATOM 711 C CA . PHE A 1 94 ? -7.074 -4.659 11.783 1.00 97.81 94 PHE A CA 1
ATOM 712 C C . PHE A 1 94 ? -8.513 -4.751 12.281 1.00 97.81 94 PHE A C 1
ATOM 714 O O . PHE A 1 94 ? -8.790 -4.266 13.376 1.00 97.81 94 PHE A O 1
ATOM 721 N N . GLN A 1 95 ? -9.382 -5.488 11.581 1.00 96.88 95 GLN A N 1
ATOM 722 C CA . GLN A 1 95 ? -10.762 -5.739 12.019 1.00 96.88 95 GLN A CA 1
ATOM 723 C C . GLN A 1 95 ? -10.816 -6.304 13.447 1.00 96.88 95 GLN A C 1
ATOM 725 O O . GLN A 1 95 ? -11.595 -5.833 14.272 1.00 96.88 95 GLN A O 1
ATOM 730 N N . ARG A 1 96 ? -9.949 -7.275 13.776 1.00 96.94 96 ARG A N 1
ATOM 731 C CA . ARG A 1 96 ? -9.885 -7.850 15.131 1.00 96.94 96 ARG A CA 1
ATOM 732 C C . ARG A 1 96 ? -9.404 -6.858 16.182 1.00 96.94 96 ARG A C 1
ATOM 734 O O . ARG A 1 96 ? -9.862 -6.923 17.316 1.00 96.94 96 ARG A O 1
ATOM 741 N N . CYS A 1 97 ? -8.438 -6.004 15.848 1.00 96.44 97 CYS A N 1
ATOM 742 C CA . CYS A 1 97 ? -7.921 -5.019 16.794 1.00 96.44 97 CYS A CA 1
ATOM 743 C C . CYS A 1 97 ? -8.921 -3.883 17.018 1.00 96.44 97 CYS A C 1
ATOM 745 O O . CYS A 1 97 ? -9.160 -3.542 18.167 1.00 96.44 97 CY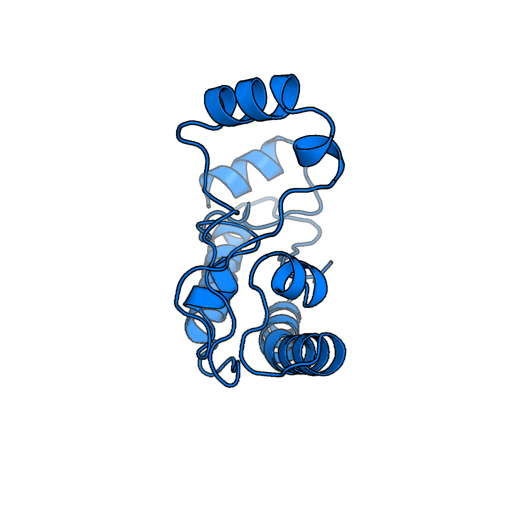S A O 1
ATOM 747 N N . ALA A 1 98 ? -9.515 -3.343 15.952 1.00 94.94 98 ALA A N 1
ATOM 748 C CA . ALA A 1 98 ? -10.509 -2.276 16.030 1.00 94.94 98 ALA A CA 1
ATOM 749 C C . ALA A 1 98 ? -11.804 -2.740 16.712 1.00 94.94 98 ALA A C 1
ATOM 751 O O . ALA A 1 98 ? -12.284 -2.069 17.616 1.00 94.94 98 ALA A O 1
ATOM 752 N N . GLY A 1 99 ? -12.320 -3.923 16.363 1.00 93.62 99 GLY A N 1
ATOM 753 C CA . GLY A 1 99 ? -13.542 -4.467 16.969 1.00 93.62 99 GLY A CA 1
ATOM 754 C C . GLY A 1 99 ? -13.395 -4.932 18.423 1.00 93.62 99 GLY A C 1
ATOM 755 O O . GLY A 1 99 ? -14.392 -5.277 19.048 1.00 93.62 99 GLY A O 1
ATOM 756 N N . ALA A 1 100 ? -12.174 -4.973 18.968 1.00 93.81 100 ALA A N 1
ATOM 757 C CA . ALA A 1 100 ? -11.939 -5.276 20.381 1.00 93.81 100 ALA A CA 1
ATOM 758 C C . ALA A 1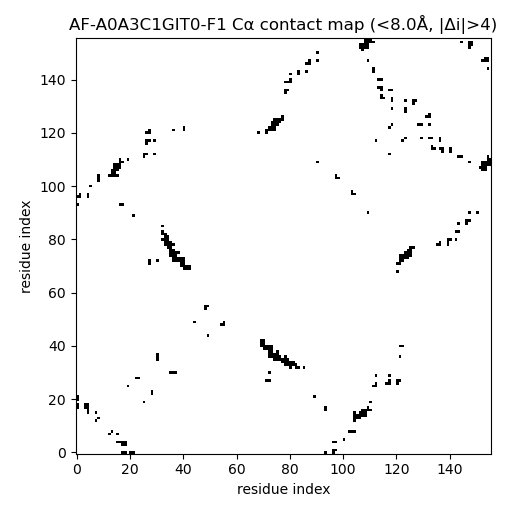 100 ? -12.037 -4.035 21.287 1.00 93.81 100 ALA A C 1
ATOM 760 O O . ALA A 1 100 ? -12.080 -4.184 22.508 1.00 93.81 100 ALA A O 1
ATOM 761 N N . GLU A 1 101 ? -12.044 -2.831 20.712 1.00 93.69 101 GLU A N 1
ATOM 762 C CA . GLU A 1 101 ? -12.162 -1.581 21.458 1.00 93.69 101 GLU A CA 1
ATOM 763 C C . GLU A 1 101 ? -13.639 -1.184 21.579 1.00 93.69 101 GLU A C 1
ATOM 765 O O . GLU A 1 101 ? -14.397 -1.276 20.616 1.00 93.69 101 GLU A O 1
ATOM 770 N N . ARG A 1 102 ? -14.058 -0.751 22.775 1.00 87.75 102 ARG A N 1
ATOM 771 C CA . ARG A 1 102 ? -15.475 -0.501 23.099 1.00 87.75 102 ARG A CA 1
ATOM 772 C C . ARG A 1 102 ? -16.108 0.595 22.243 1.00 87.75 102 ARG A C 1
ATOM 774 O O . ARG A 1 102 ? -17.247 0.435 21.821 1.00 87.75 102 ARG A O 1
ATOM 781 N N . ASP A 1 103 ? -15.393 1.700 22.062 1.00 88.31 103 ASP A N 1
ATOM 782 C CA . ASP A 1 103 ? -15.950 2.892 21.421 1.00 88.31 103 ASP A CA 1
ATOM 783 C C . ASP A 1 103 ? -15.787 2.838 19.888 1.00 88.31 103 ASP A C 1
ATOM 785 O O . ASP A 1 103 ? -16.619 3.385 19.172 1.00 88.31 103 ASP A O 1
ATOM 789 N N . GLY A 1 104 ? -14.794 2.084 19.388 1.00 92.25 104 GLY A N 1
ATOM 790 C CA . GLY A 1 104 ? -14.540 1.887 17.957 1.00 92.25 104 GLY A CA 1
ATOM 791 C C . GLY A 1 104 ? -14.212 3.179 17.195 1.00 92.25 104 GLY A C 1
ATOM 792 O O . GLY A 1 104 ? -14.282 4.279 17.729 1.00 92.25 104 GLY A O 1
ATOM 793 N N . PHE A 1 105 ? -13.825 3.047 15.926 1.00 96.88 105 PHE A N 1
ATOM 794 C CA . PHE A 1 105 ? -13.753 4.198 15.020 1.00 96.88 105 PHE A CA 1
ATOM 795 C C . PHE A 1 105 ? -15.136 4.464 14.419 1.00 96.88 105 PHE A C 1
ATOM 797 O O . PHE A 1 105 ? -15.863 3.513 14.123 1.00 96.88 105 PHE A O 1
ATOM 804 N N . ALA A 1 106 ? -15.474 5.733 14.180 1.00 96.00 106 ALA A N 1
ATOM 805 C CA . ALA A 1 106 ? -16.660 6.097 13.407 1.00 96.00 106 ALA A CA 1
ATOM 806 C C . ALA A 1 106 ? -16.536 5.615 11.952 1.00 96.00 106 ALA A C 1
ATOM 808 O O . ALA A 1 106 ? -17.507 5.147 11.362 1.00 96.00 106 ALA A O 1
ATOM 809 N N . GLU A 1 107 ? -15.321 5.673 11.401 1.00 96.62 107 GLU A N 1
ATOM 810 C CA . GLU A 1 107 ? -14.976 5.094 10.107 1.00 96.62 107 GLU A CA 1
ATOM 811 C C . GLU A 1 107 ? -13.554 4.526 10.149 1.00 96.62 107 GLU A C 1
ATOM 813 O O . GLU A 1 107 ? -12.640 5.115 10.726 1.00 96.62 107 GLU A O 1
ATOM 818 N N . ALA A 1 108 ? -13.352 3.360 9.542 1.00 97.38 108 ALA A N 1
ATOM 819 C CA . ALA A 1 108 ? -12.037 2.745 9.445 1.00 97.38 108 ALA A CA 1
ATOM 820 C C . ALA A 1 108 ? -11.558 2.766 7.994 1.00 97.38 108 ALA A C 1
ATOM 822 O O . ALA A 1 108 ? -12.286 2.366 7.081 1.00 97.38 108 ALA A O 1
ATOM 823 N N . PHE A 1 109 ? -10.312 3.178 7.785 1.00 98.00 109 PHE A N 1
ATOM 824 C CA . PHE A 1 109 ? -9.680 3.164 6.470 1.00 98.00 109 PHE A CA 1
ATOM 825 C C . PHE A 1 109 ? -8.407 2.323 6.479 1.00 98.00 109 PHE A C 1
ATOM 827 O O . PHE A 1 109 ? -7.804 2.070 7.523 1.00 98.00 109 PHE A O 1
ATOM 834 N N . MET A 1 110 ? -7.982 1.893 5.297 1.00 97.38 110 MET A N 1
ATOM 835 C CA . MET A 1 110 ? -6.695 1.237 5.108 1.00 97.38 110 MET A CA 1
ATOM 836 C C . MET A 1 110 ? -5.970 1.900 3.948 1.00 97.38 110 MET A C 1
ATOM 838 O O . MET A 1 110 ? -6.544 2.111 2.884 1.00 97.38 110 MET A O 1
ATOM 842 N N . THR A 1 111 ? -4.701 2.236 4.154 1.00 95.81 111 THR A N 1
ATOM 843 C CA . THR A 1 111 ? -3.869 2.804 3.093 1.00 95.81 111 THR A CA 1
ATOM 844 C C . THR A 1 111 ? -3.372 1.700 2.172 1.00 95.81 111 THR A C 1
ATOM 846 O O . THR A 1 111 ? -3.172 0.555 2.591 1.00 95.81 111 THR A O 1
ATOM 849 N N . ALA A 1 112 ? -3.094 2.049 0.924 1.00 95.94 112 ALA A N 1
ATOM 850 C CA . ALA A 1 112 ? -2.361 1.196 0.003 1.00 95.94 112 ALA A CA 1
ATOM 851 C C . ALA A 1 112 ? -1.471 2.061 -0.893 1.00 95.94 112 ALA A C 1
ATOM 853 O O . ALA A 1 112 ? -1.785 3.218 -1.176 1.00 95.94 112 ALA A O 1
ATOM 854 N N . ALA A 1 113 ? -0.338 1.516 -1.334 1.00 95.31 113 ALA A N 1
ATOM 855 C CA . ALA A 1 113 ? 0.576 2.263 -2.189 1.00 95.31 113 ALA A CA 1
ATOM 856 C C . ALA A 1 113 ? -0.086 2.557 -3.543 1.00 95.31 113 ALA A C 1
ATOM 858 O O . ALA A 1 113 ? -0.621 1.652 -4.186 1.00 95.31 113 ALA A O 1
ATOM 859 N N . SER A 1 114 ? -0.029 3.809 -4.004 1.00 96.56 114 SER A N 1
ATOM 860 C CA . SER A 1 114 ? -0.539 4.167 -5.330 1.00 96.56 114 SER A CA 1
ATOM 861 C C . SER A 1 114 ? 0.402 3.673 -6.440 1.00 96.56 114 SER A C 1
ATOM 863 O O . SER A 1 114 ? 1.619 3.593 -6.223 1.00 96.56 114 SER A O 1
ATOM 865 N N . PRO A 1 115 ? -0.095 3.410 -7.666 1.00 97.06 115 PRO A N 1
ATOM 866 C CA . PRO A 1 115 ? 0.760 2.975 -8.773 1.00 97.06 115 PRO A CA 1
ATOM 867 C C . PRO A 1 115 ? 1.870 3.985 -9.087 1.00 97.06 115 PRO A C 1
ATOM 869 O O . PRO A 1 115 ? 2.988 3.599 -9.419 1.00 97.06 115 PRO A O 1
ATOM 872 N N . GLY A 1 116 ? 1.590 5.284 -8.933 1.00 95.38 116 GLY A N 1
ATOM 873 C CA . GLY A 1 116 ? 2.572 6.351 -9.132 1.00 95.38 116 GLY A CA 1
ATOM 874 C C . GLY A 1 116 ? 3.674 6.360 -8.069 1.00 95.38 116 GLY A C 1
ATOM 875 O O . GLY A 1 116 ? 4.848 6.512 -8.410 1.00 95.38 116 GLY A O 1
ATOM 876 N N . VAL A 1 117 ? 3.329 6.145 -6.793 1.00 93.12 117 VAL A N 1
ATOM 877 C CA . VAL A 1 117 ? 4.322 6.025 -5.709 1.00 93.12 117 VAL A CA 1
ATOM 878 C C . VAL A 1 117 ? 5.203 4.800 -5.928 1.00 93.12 117 VAL A C 1
ATOM 880 O O . VAL A 1 117 ? 6.426 4.911 -5.834 1.00 93.12 117 VAL A O 1
ATOM 883 N N . ILE A 1 118 ? 4.603 3.664 -6.296 1.00 94.62 118 ILE A N 1
ATOM 884 C CA . ILE A 1 118 ? 5.353 2.451 -6.628 1.00 94.62 118 ILE A CA 1
ATOM 885 C C . ILE A 1 118 ? 6.315 2.725 -7.784 1.00 94.62 118 ILE A C 1
ATOM 887 O O . ILE A 1 118 ? 7.510 2.511 -7.624 1.00 94.62 118 ILE A O 1
ATOM 891 N N . ALA A 1 119 ? 5.841 3.281 -8.902 1.00 94.12 119 ALA A N 1
ATOM 892 C CA . ALA A 1 119 ? 6.689 3.568 -10.060 1.00 94.12 119 ALA A CA 1
ATOM 893 C C . ALA A 1 119 ? 7.799 4.594 -9.771 1.00 94.12 119 ALA A C 1
ATOM 895 O O . ALA A 1 119 ? 8.841 4.595 -10.426 1.00 94.12 119 ALA A O 1
ATOM 896 N N . THR A 1 120 ? 7.585 5.470 -8.787 1.00 89.75 120 THR A N 1
ATOM 897 C CA . THR A 1 120 ? 8.572 6.462 -8.349 1.00 89.75 120 THR A CA 1
ATOM 898 C C . THR A 1 120 ? 9.686 5.836 -7.515 1.00 89.75 120 THR A C 1
ATOM 900 O O . THR A 1 120 ? 10.797 6.365 -7.500 1.00 89.75 120 THR A O 1
ATOM 903 N N . ILE A 1 121 ? 9.406 4.765 -6.773 1.00 88.88 121 ILE A N 1
ATOM 904 C CA . ILE A 1 121 ? 10.336 4.171 -5.800 1.00 88.88 121 ILE A CA 1
ATOM 905 C C . ILE A 1 121 ? 10.955 2.887 -6.348 1.00 88.88 121 ILE A C 1
ATOM 907 O O . ILE A 1 121 ? 12.170 2.732 -6.296 1.00 88.88 121 ILE A O 1
ATOM 911 N N . MET A 1 122 ? 10.134 2.018 -6.926 1.00 92.12 122 MET A N 1
ATOM 912 C CA . MET A 1 122 ? 10.525 0.758 -7.542 1.00 92.12 122 MET A CA 1
ATOM 913 C C . MET A 1 122 ? 10.533 0.944 -9.057 1.00 92.12 122 MET A C 1
ATOM 915 O O . MET A 1 122 ? 9.481 0.957 -9.696 1.00 92.12 122 MET A O 1
ATOM 919 N N . LEU A 1 123 ? 11.719 1.176 -9.623 1.00 93.12 123 LEU A N 1
ATOM 920 C CA . LEU A 1 123 ? 11.880 1.607 -11.017 1.00 93.12 123 LEU A CA 1
ATOM 921 C C . LEU A 1 123 ? 11.502 0.518 -12.036 1.00 93.12 123 LEU A C 1
ATOM 923 O O . LEU A 1 123 ? 11.360 -0.653 -11.697 1.00 93.12 123 LEU A O 1
ATOM 927 N N . ASP A 1 124 ? 11.348 0.921 -13.297 1.00 95.06 124 ASP A N 1
ATOM 928 C CA . ASP A 1 124 ? 11.129 0.011 -14.423 1.00 95.06 124 ASP A CA 1
ATOM 929 C C . ASP A 1 124 ? 12.460 -0.456 -15.031 1.00 95.06 124 ASP A C 1
ATOM 931 O O . ASP A 1 124 ? 13.259 0.372 -15.472 1.00 95.06 124 ASP A O 1
ATOM 935 N N . ALA A 1 125 ? 12.662 -1.772 -15.109 1.00 95.88 125 ALA A N 1
ATOM 936 C CA . ALA A 1 125 ? 13.737 -2.415 -15.865 1.00 95.88 125 ALA A CA 1
ATOM 937 C C . ALA A 1 125 ? 13.211 -3.466 -16.871 1.00 95.88 125 ALA A C 1
ATOM 939 O O . ALA A 1 125 ? 14.008 -4.206 -17.447 1.00 95.88 125 ALA A O 1
ATOM 940 N N . TYR A 1 126 ? 11.890 -3.537 -17.099 1.00 97.38 126 TYR A N 1
ATOM 941 C CA . TYR A 1 126 ? 11.244 -4.572 -17.920 1.00 97.38 126 TYR A CA 1
ATOM 942 C C . TYR A 1 126 ? 10.325 -4.010 -19.016 1.00 97.38 126 TYR A C 1
ATOM 944 O O . TYR A 1 126 ? 10.367 -4.457 -20.161 1.00 97.38 126 TYR A O 1
ATOM 952 N N . TYR A 1 127 ? 9.476 -3.033 -18.696 1.00 97.31 127 TYR A N 1
ATOM 953 C CA . TYR A 1 127 ? 8.424 -2.547 -19.591 1.00 97.31 127 TYR A CA 1
ATOM 954 C C . TYR A 1 127 ? 8.936 -1.578 -20.663 1.00 97.31 127 TYR A C 1
ATOM 956 O O . TYR A 1 127 ? 8.291 -1.431 -21.709 1.00 97.31 127 TYR A O 1
ATOM 964 N N . GLY A 1 128 ? 10.065 -0.908 -20.414 1.00 95.50 128 GLY A N 1
ATOM 965 C CA . GLY A 1 128 ? 10.692 0.045 -21.338 1.00 95.50 128 GLY A CA 1
ATOM 966 C C . GLY A 1 128 ? 9.854 1.303 -21.585 1.00 95.50 128 GLY A C 1
ATOM 967 O O . GLY A 1 128 ? 10.121 2.059 -22.516 1.00 95.50 128 GLY A O 1
ATOM 968 N N . SER A 1 129 ? 8.807 1.516 -20.788 1.00 96.62 129 SER A N 1
ATOM 969 C CA . SER A 1 129 ? 7.902 2.655 -20.895 1.00 96.62 129 SER A CA 1
ATOM 970 C C . SER A 1 129 ? 7.232 2.886 -19.554 1.00 96.62 129 SER A C 1
ATOM 972 O O . SER A 1 129 ? 6.535 2.012 -19.029 1.00 96.62 129 SER A O 1
ATOM 974 N N . HIS A 1 130 ? 7.394 4.104 -19.039 1.00 95.31 130 HIS A N 1
ATOM 975 C CA . HIS A 1 130 ? 6.783 4.517 -17.783 1.00 95.31 130 HIS A CA 1
ATOM 976 C C . HIS A 1 130 ? 5.258 4.349 -17.810 1.00 95.31 130 HIS A C 1
ATOM 978 O O . HIS A 1 130 ? 4.680 3.846 -16.851 1.00 95.31 130 HIS A O 1
ATOM 984 N N . GLU A 1 131 ? 4.607 4.690 -18.926 1.00 97.62 131 GLU A N 1
ATOM 985 C CA . GLU A 1 131 ? 3.158 4.531 -19.063 1.00 97.62 131 GLU A CA 1
ATOM 986 C C . GLU A 1 131 ? 2.743 3.056 -18.984 1.00 97.62 131 GLU A C 1
ATOM 988 O O . GLU A 1 131 ? 1.829 2.709 -18.232 1.00 97.62 131 GLU A O 1
ATOM 993 N N . ARG A 1 132 ? 3.429 2.169 -19.720 1.00 98.38 132 ARG A N 1
ATOM 994 C CA . ARG A 1 132 ? 3.140 0.725 -19.683 1.00 98.38 132 ARG A CA 1
ATOM 995 C C . ARG A 1 132 ? 3.313 0.165 -18.277 1.00 98.38 132 ARG A C 1
ATOM 997 O O . ARG A 1 132 ? 2.479 -0.622 -17.831 1.00 98.38 132 ARG A O 1
ATOM 1004 N N . TYR A 1 133 ? 4.362 0.596 -17.586 1.00 98.12 133 TYR A N 1
ATOM 1005 C CA . TYR A 1 133 ? 4.645 0.160 -16.231 1.00 98.12 133 TYR A CA 1
ATOM 1006 C C . TYR A 1 133 ? 3.584 0.636 -15.230 1.00 98.12 133 TYR A C 1
ATOM 1008 O O . TYR A 1 133 ? 3.004 -0.185 -14.522 1.00 98.12 133 TYR A O 1
ATOM 1016 N N . VAL A 1 134 ? 3.241 1.929 -15.220 1.00 98.31 134 VAL A N 1
ATOM 1017 C CA . VAL A 1 134 ? 2.198 2.477 -14.333 1.00 98.31 134 VAL A CA 1
ATOM 1018 C C . VAL A 1 134 ? 0.843 1.816 -14.589 1.00 98.31 134 VAL A C 1
ATOM 1020 O O . VAL A 1 134 ? 0.132 1.494 -13.638 1.00 98.31 134 VAL A O 1
ATOM 1023 N N . ARG A 1 135 ? 0.490 1.545 -15.853 1.00 98.56 135 ARG A N 1
ATOM 1024 C CA . ARG A 1 135 ? -0.744 0.815 -16.190 1.00 98.56 135 ARG A CA 1
ATOM 1025 C C . ARG A 1 135 ? -0.723 -0.631 -15.692 1.00 98.56 135 ARG A C 1
ATOM 1027 O O . ARG A 1 135 ? -1.750 -1.111 -15.214 1.00 98.56 135 ARG A O 1
ATOM 1034 N N . ALA A 1 136 ? 0.418 -1.318 -15.778 1.00 98.56 136 ALA A N 1
ATOM 1035 C CA . ALA A 1 136 ? 0.568 -2.659 -15.218 1.00 98.56 136 ALA A CA 1
ATOM 1036 C C . ALA A 1 136 ? 0.390 -2.638 -13.693 1.00 98.56 136 ALA A C 1
ATOM 1038 O O . ALA A 1 136 ? -0.425 -3.390 -13.169 1.00 98.56 136 ALA A O 1
ATOM 1039 N N . LEU A 1 137 ? 1.053 -1.712 -12.998 1.00 98.44 137 LEU A N 1
ATOM 1040 C CA . LEU A 1 137 ? 0.895 -1.525 -11.555 1.00 98.44 137 LEU A CA 1
ATOM 1041 C C . LEU A 1 137 ? -0.552 -1.223 -11.162 1.00 98.44 137 LEU A C 1
ATOM 1043 O O . LEU A 1 137 ? -1.064 -1.836 -10.234 1.00 98.44 137 LEU A O 1
ATOM 1047 N N . ALA A 1 138 ? -1.232 -0.325 -11.878 1.00 98.50 138 ALA A N 1
ATOM 1048 C CA . ALA A 1 138 ? -2.624 0.022 -11.602 1.00 98.50 138 ALA A CA 1
ATOM 1049 C C . ALA A 1 138 ? -3.556 -1.192 -11.716 1.00 98.50 138 ALA A C 1
ATOM 1051 O O . ALA A 1 138 ? -4.403 -1.402 -10.850 1.00 98.50 138 ALA A O 1
ATOM 1052 N N . ARG A 1 139 ? -3.373 -2.022 -12.751 1.00 98.56 139 ARG A N 1
ATOM 1053 C CA . ARG A 1 139 ? -4.146 -3.258 -12.930 1.00 98.56 139 ARG A CA 1
ATOM 1054 C C . ARG A 1 139 ? -3.933 -4.235 -11.775 1.00 98.56 139 ARG A C 1
ATOM 1056 O O . ARG A 1 139 ? -4.892 -4.846 -11.316 1.00 98.56 139 ARG A O 1
ATOM 1063 N N . GLU A 1 140 ? -2.695 -4.396 -11.321 1.00 98.56 140 GLU A N 1
ATOM 1064 C CA . GLU A 1 140 ? -2.376 -5.343 -10.253 1.00 98.56 140 GLU A CA 1
ATOM 1065 C C . GLU A 1 140 ? -2.797 -4.827 -8.871 1.00 98.56 140 GLU A C 1
ATOM 1067 O O . GLU A 1 140 ? -3.414 -5.571 -8.112 1.00 98.56 140 GLU A O 1
ATOM 1072 N N . MET A 1 141 ? -2.561 -3.548 -8.571 1.00 98.12 141 MET A N 1
ATOM 1073 C CA . MET A 1 141 ? -2.965 -2.927 -7.305 1.00 98.12 141 MET A CA 1
ATOM 1074 C C . MET A 1 141 ? -4.482 -2.825 -7.147 1.00 98.12 141 MET A C 1
ATOM 1076 O O . MET A 1 141 ? -4.974 -2.928 -6.025 1.00 98.12 141 MET A O 1
ATOM 1080 N N . ARG A 1 142 ? -5.242 -2.726 -8.250 1.00 98.44 142 ARG A N 1
ATOM 1081 C CA . ARG A 1 142 ? -6.714 -2.788 -8.231 1.00 98.44 142 ARG A CA 1
ATOM 1082 C C . ARG A 1 142 ? -7.233 -3.980 -7.421 1.00 98.44 142 ARG A C 1
ATOM 1084 O O . ARG A 1 142 ? -8.219 -3.830 -6.715 1.00 98.44 142 ARG A O 1
ATOM 1091 N N . LYS A 1 143 ? -6.556 -5.132 -7.479 1.00 98.50 143 LYS A N 1
ATOM 1092 C CA . LYS A 1 143 ? -6.939 -6.343 -6.736 1.00 98.50 143 LYS A CA 1
ATOM 1093 C C . LYS A 1 143 ? -6.868 -6.145 -5.218 1.00 98.50 143 LYS A C 1
ATOM 1095 O O . LYS A 1 143 ? -7.764 -6.580 -4.502 1.00 98.50 143 LYS A O 1
ATOM 1100 N N . GLU A 1 144 ? -5.818 -5.485 -4.727 1.00 97.94 144 GLU A N 1
ATOM 1101 C CA . GLU A 1 144 ? -5.688 -5.148 -3.302 1.00 97.94 144 GLU A CA 1
ATOM 1102 C C . GLU A 1 144 ? -6.703 -4.070 -2.904 1.00 97.94 144 GLU A C 1
ATOM 1104 O O . GLU A 1 144 ? -7.333 -4.177 -1.856 1.00 97.94 144 GLU A O 1
ATOM 1109 N N . TYR A 1 145 ? -6.931 -3.076 -3.764 1.00 98.38 145 TYR A N 1
ATOM 1110 C CA . TYR A 1 145 ? -7.906 -2.012 -3.511 1.00 98.38 145 TYR A CA 1
ATOM 1111 C C . TYR A 1 145 ? -9.331 -2.556 -3.381 1.00 98.38 145 TYR A C 1
ATOM 1113 O O . TYR A 1 145 ? -10.036 -2.234 -2.427 1.00 98.38 145 TYR A O 1
ATOM 1121 N N . GLU A 1 146 ? -9.741 -3.430 -4.302 1.00 98.50 146 GLU A N 1
ATOM 1122 C CA . GLU A 1 146 ? -11.039 -4.104 -4.239 1.00 98.50 146 GLU A CA 1
ATOM 1123 C C . GLU A 1 146 ? -11.172 -4.963 -2.982 1.00 98.50 146 GLU A C 1
ATOM 1125 O O . GLU A 1 146 ? -12.234 -4.971 -2.365 1.00 98.50 146 GLU A O 1
ATOM 1130 N N . LEU A 1 147 ? -10.101 -5.647 -2.567 1.00 98.50 147 LEU A N 1
ATOM 1131 C CA . LEU A 1 147 ? -10.096 -6.416 -1.326 1.00 98.50 147 LEU A CA 1
ATOM 1132 C C . LEU A 1 147 ? -10.305 -5.520 -0.099 1.00 98.50 147 LEU A C 1
ATOM 1134 O O . LEU A 1 147 ? -11.108 -5.873 0.762 1.00 98.50 147 LEU A O 1
ATOM 1138 N N . ILE A 1 148 ? -9.599 -4.391 -0.009 1.00 98.25 148 ILE A N 1
ATOM 1139 C CA . ILE A 1 148 ? -9.713 -3.444 1.110 1.00 98.25 148 ILE A CA 1
ATOM 1140 C C . ILE A 1 148 ? -11.157 -2.948 1.236 1.00 98.25 148 ILE A C 1
ATOM 1142 O O . ILE A 1 148 ? -11.761 -3.060 2.306 1.00 98.25 148 ILE A O 1
ATOM 1146 N N . VAL A 1 149 ? -11.740 -2.497 0.124 1.00 98.31 149 VAL A N 1
ATOM 1147 C CA . VAL A 1 149 ? -13.128 -2.018 0.086 1.00 98.31 149 VAL A CA 1
ATOM 1148 C C . VAL A 1 149 ? -14.109 -3.146 0.418 1.00 98.31 149 VAL A C 1
ATOM 1150 O O . VAL A 1 149 ? -15.020 -2.957 1.221 1.00 98.31 149 VAL A O 1
ATOM 1153 N N . ALA A 1 150 ? -13.896 -4.356 -0.110 1.00 98.25 150 ALA A N 1
ATOM 1154 C CA . ALA A 1 150 ? -14.728 -5.522 0.198 1.00 98.25 150 ALA A CA 1
ATOM 1155 C C . ALA A 1 150 ? -14.668 -5.944 1.679 1.00 98.25 150 ALA A C 1
ATOM 1157 O O . ALA A 1 150 ? -15.561 -6.642 2.160 1.00 98.25 150 ALA A O 1
ATOM 1158 N N . ARG A 1 151 ? -13.632 -5.530 2.421 1.00 97.69 151 ARG A N 1
ATOM 1159 C CA . ARG A 1 151 ? -13.505 -5.738 3.873 1.00 97.69 151 ARG A CA 1
ATOM 1160 C C . ARG A 1 151 ? -14.157 -4.630 4.704 1.00 97.69 151 ARG A C 1
ATOM 1162 O O . ARG A 1 151 ? -14.097 -4.701 5.931 1.00 97.69 151 ARG A O 1
ATOM 1169 N N . GLY A 1 152 ? -14.819 -3.672 4.057 1.00 96.31 152 GLY A N 1
ATOM 1170 C CA . GLY A 1 152 ? -15.547 -2.585 4.707 1.00 96.31 152 GLY A CA 1
ATOM 1171 C C . GLY A 1 152 ? -14.664 -1.413 5.123 1.00 96.31 152 GLY A C 1
ATOM 1172 O O . GLY A 1 152 ? -15.083 -0.623 5.961 1.00 96.31 152 GLY A O 1
ATOM 1173 N N . PHE A 1 153 ? -13.453 -1.307 4.572 1.00 98.06 153 PHE A N 1
ATOM 1174 C CA . PHE A 1 153 ? -12.573 -0.170 4.816 1.00 98.06 153 PHE A CA 1
ATOM 1175 C C . PHE A 1 153 ? -12.687 0.862 3.702 1.00 98.06 153 PHE A C 1
ATOM 1177 O O . PHE A 1 153 ? -12.760 0.513 2.521 1.00 98.06 153 PHE A O 1
ATOM 1184 N N . VAL A 1 154 ? -12.614 2.136 4.076 1.00 97.62 154 VAL A N 1
ATOM 1185 C CA . VAL A 1 154 ? -12.367 3.205 3.109 1.00 97.62 154 VAL A CA 1
ATOM 1186 C C . VAL A 1 154 ? -10.935 3.090 2.583 1.00 97.62 154 VAL A C 1
ATOM 1188 O O . VAL A 1 154 ? -10.003 2.777 3.328 1.00 97.62 154 VAL A O 1
ATOM 1191 N N . LEU A 1 155 ? -10.767 3.336 1.286 1.00 94.56 155 LEU A N 1
ATOM 1192 C CA . LEU A 1 155 ? -9.468 3.462 0.639 1.00 94.56 155 LEU A CA 1
ATOM 1193 C C . LEU A 1 155 ? -9.285 4.932 0.213 1.00 94.56 155 LEU A C 1
ATOM 1195 O O . LEU A 1 155 ? -10.028 5.370 -0.670 1.00 94.56 155 LEU A O 1
ATOM 1199 N N . PRO A 1 156 ? -8.373 5.689 0.852 1.00 83.44 156 PRO A N 1
ATOM 1200 C CA . PRO A 1 156 ? -8.140 7.104 0.557 1.00 83.44 156 PRO A CA 1
ATOM 1201 C C . PRO A 1 156 ? -7.259 7.347 -0.677 1.00 83.44 156 PRO A C 1
ATOM 1203 O O . PRO A 1 156 ? -6.504 6.430 -1.082 1.00 83.44 156 PRO A O 1
#